Protein AF-A0A7D5Z6F5-F1 (afdb_monomer_lite)

Organism: NCBI:txid500148

pLDDT: mean 85.03, std 11.6, range [40.62, 96.88]

Radius of gyration: 28.28 Å; chains: 1; bounding box: 53×40×76 Å

Sequence (158 aa):
MSPSMEVISSLSTQKKFSSPSQSHVTYFPASDLRGIFDHLHRLKKTEHLHVKFDNMDTVQTNVHLFVRPTQILDSTGTFLIAGGFGGLGRAIARWMVSRGARSLILLSRSGPKNNPNAVVLLDELRARQIKFQNPRCDATNREKLLQKIARQQALAYE

InterPro domains:
  IPR013968 Polyketide synthase-like, ketoreductase domain [PF08659] (77-151)
  IPR036291 NAD(P)-binding domain superfamily [SSF51735] (76-150)
  IPR050091 Polyketide and Nonribosomal Peptide Biosynthesis Enzymes [PTHR43775] (21-150)

Structure (mmCIF, N/CA/C/O backbone):
data_AF-A0A7D5Z6F5-F1
#
_entry.id   AF-A0A7D5Z6F5-F1
#
loop_
_atom_site.group_PDB
_atom_site.id
_atom_site.type_symbol
_atom_site.label_atom_id
_atom_site.label_alt_id
_atom_site.label_comp_id
_atom_site.label_asym_id
_atom_site.label_entity_id
_atom_site.label_seq_id
_atom_site.pdbx_PDB_ins_code
_atom_site.Cartn_x
_atom_site.Cartn_y
_atom_site.Cartn_z
_atom_site.occupancy
_atom_site.B_iso_or_equiv
_atom_site.auth_seq_id
_atom_site.auth_comp_id
_atom_site.auth_asym_id
_atom_site.auth_atom_id
_atom_site.pdbx_PDB_model_num
ATOM 1 N N . MET A 1 1 ? -3.119 17.982 -32.555 1.00 57.28 1 MET A N 1
ATOM 2 C CA . MET A 1 1 ? -1.853 17.211 -32.542 1.00 57.28 1 MET A CA 1
ATOM 3 C C . MET A 1 1 ? -1.148 17.493 -31.225 1.00 57.28 1 MET A C 1
ATOM 5 O O . MET A 1 1 ? -1.422 18.529 -30.638 1.00 57.28 1 MET A O 1
ATOM 9 N N . SER A 1 2 ? -0.324 16.582 -30.699 1.00 77.00 2 SER A N 1
ATOM 10 C CA . SER A 1 2 ? 0.465 16.909 -29.503 1.00 77.00 2 SER A CA 1
ATOM 11 C C . SER A 1 2 ? 1.506 17.992 -29.840 1.00 77.00 2 SER A C 1
ATOM 13 O O . SER A 1 2 ? 1.966 18.029 -30.985 1.00 77.00 2 SER A O 1
ATOM 15 N N . PRO A 1 3 ? 1.930 18.831 -28.875 1.00 75.25 3 PRO A N 1
ATOM 16 C CA . PRO A 1 3 ? 2.928 19.884 -29.109 1.00 75.25 3 PRO A CA 1
ATOM 17 C C . PRO A 1 3 ? 4.227 19.361 -29.745 1.00 75.25 3 PRO A C 1
ATOM 19 O O . PRO A 1 3 ? 4.851 20.020 -30.570 1.00 75.25 3 PRO A O 1
ATOM 22 N N . SER A 1 4 ? 4.613 18.123 -29.423 1.00 73.69 4 SER A N 1
ATOM 23 C CA . SER A 1 4 ? 5.789 17.460 -29.995 1.00 73.69 4 SER A CA 1
ATOM 24 C C . SER A 1 4 ? 5.649 17.153 -31.493 1.00 73.69 4 SER A C 1
ATOM 26 O O . SER A 1 4 ? 6.638 17.200 -32.220 1.00 73.69 4 SER A O 1
ATOM 28 N N . MET A 1 5 ? 4.438 16.863 -31.980 1.00 78.62 5 MET A N 1
ATOM 29 C CA . MET A 1 5 ? 4.197 16.551 -33.396 1.00 78.62 5 MET A CA 1
ATOM 30 C C . MET A 1 5 ? 4.238 17.800 -34.288 1.00 78.62 5 MET A C 1
ATOM 32 O O . MET A 1 5 ? 4.644 17.710 -35.445 1.00 78.62 5 MET A O 1
ATOM 36 N N . GLU A 1 6 ? 3.879 18.972 -33.758 1.00 82.38 6 GLU A N 1
ATOM 37 C CA . GLU A 1 6 ? 3.984 20.250 -34.482 1.00 82.38 6 GLU A CA 1
ATOM 38 C C . GLU A 1 6 ? 5.445 20.650 -34.716 1.00 82.38 6 GLU A C 1
ATOM 40 O O . GLU A 1 6 ? 5.816 21.061 -35.819 1.00 82.38 6 GLU A O 1
ATOM 45 N N . VAL A 1 7 ? 6.306 20.428 -33.718 1.00 83.56 7 VAL A N 1
ATOM 46 C CA . VAL A 1 7 ? 7.752 20.656 -33.842 1.00 83.56 7 VAL A CA 1
ATOM 47 C C . VAL A 1 7 ? 8.342 19.770 -34.942 1.00 83.56 7 VAL A C 1
ATOM 49 O O . VAL A 1 7 ? 9.021 20.282 -35.831 1.00 83.56 7 VAL A O 1
ATOM 52 N N . ILE A 1 8 ? 8.028 18.471 -34.951 1.00 79.12 8 ILE A N 1
ATOM 53 C CA . ILE A 1 8 ? 8.531 17.531 -35.969 1.00 79.12 8 ILE A CA 1
ATOM 54 C C . ILE A 1 8 ? 8.073 17.941 -37.379 1.00 79.12 8 ILE A C 1
ATOM 56 O O . ILE A 1 8 ? 8.885 17.975 -38.307 1.00 79.12 8 ILE A O 1
ATOM 60 N N . SER A 1 9 ? 6.803 18.328 -37.541 1.00 77.50 9 SER A N 1
ATOM 61 C CA . SER A 1 9 ? 6.259 18.784 -38.828 1.00 77.50 9 SER A CA 1
ATOM 62 C C . SER A 1 9 ? 6.940 20.062 -39.336 1.00 77.50 9 SER A C 1
ATOM 64 O O . SER A 1 9 ? 7.265 20.177 -40.523 1.00 77.50 9 SER A O 1
ATOM 66 N N . SER A 1 10 ? 7.202 21.022 -38.444 1.00 81.75 10 SER A N 1
ATOM 67 C CA . SER A 1 10 ? 7.886 22.269 -38.806 1.00 81.75 10 SER A CA 1
ATOM 68 C C . SER A 1 10 ? 9.341 22.028 -39.235 1.00 81.75 10 SER A C 1
ATOM 70 O O . SER A 1 10 ? 9.794 22.591 -40.233 1.00 81.75 10 SER A O 1
ATOM 72 N N . LEU A 1 11 ? 10.057 21.125 -38.556 1.00 81.88 11 LEU A N 1
ATOM 73 C CA . LEU A 1 11 ? 11.441 20.761 -38.879 1.00 81.88 11 LEU A CA 1
ATOM 74 C C . LEU A 1 11 ? 11.562 19.970 -40.189 1.00 81.88 11 LEU A C 1
ATOM 76 O O . LEU A 1 11 ? 12.526 20.168 -40.933 1.00 81.88 11 LEU A O 1
ATOM 80 N N . SER A 1 12 ? 10.580 19.118 -40.500 1.00 79.12 12 SER A N 1
ATOM 81 C CA . SER A 1 12 ? 10.510 18.418 -41.788 1.00 79.12 12 SER A CA 1
ATOM 82 C C . SER A 1 12 ? 10.294 19.396 -42.949 1.00 79.12 12 SER A C 1
ATOM 84 O O . SER A 1 12 ? 11.009 19.332 -43.949 1.00 79.12 12 SER A O 1
ATOM 86 N N . THR A 1 13 ? 9.403 20.380 -42.7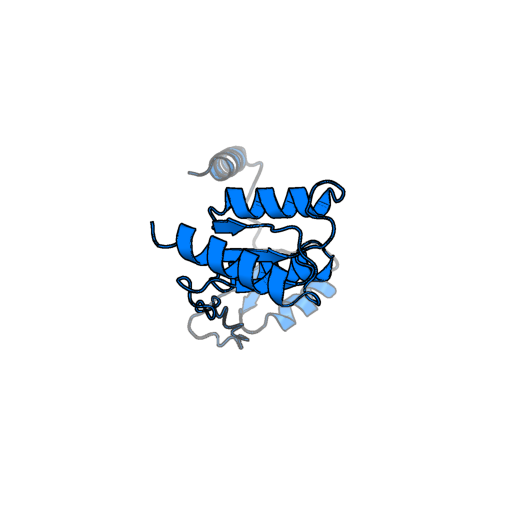78 1.00 82.50 13 THR A N 1
ATOM 87 C CA . THR A 1 13 ? 9.150 21.433 -43.784 1.00 82.50 13 THR A CA 1
ATOM 88 C C . THR A 1 13 ? 10.395 22.294 -44.034 1.00 82.50 13 THR A C 1
ATOM 90 O O . THR A 1 13 ? 10.679 22.679 -45.166 1.00 82.50 13 THR A O 1
ATOM 93 N N . GLN A 1 14 ? 11.198 22.534 -42.993 1.00 88.00 14 GLN A N 1
ATOM 94 C CA . GLN A 1 14 ? 12.483 23.242 -43.080 1.00 88.00 14 GLN A CA 1
ATOM 95 C C . GLN A 1 14 ? 13.628 22.395 -43.669 1.00 88.00 14 GLN A C 1
ATOM 97 O O . GLN A 1 14 ? 14.767 22.860 -43.683 1.00 88.00 14 GLN A O 1
ATOM 102 N N . LYS A 1 15 ? 13.371 21.152 -44.110 1.00 80.12 15 LYS A N 1
ATOM 103 C CA . LYS A 1 15 ? 14.385 20.178 -44.564 1.00 80.12 15 LYS A CA 1
ATOM 104 C C . LYS A 1 15 ? 15.497 19.891 -43.540 1.00 80.12 15 LYS A C 1
ATOM 106 O O . LYS A 1 15 ? 16.544 19.363 -43.900 1.00 80.12 15 LYS A O 1
ATOM 111 N N . LYS A 1 16 ? 15.276 20.204 -42.258 1.00 80.12 16 LYS A N 1
ATOM 112 C CA . LYS A 1 16 ? 16.200 19.868 -41.157 1.00 80.12 16 LYS A CA 1
ATOM 113 C C . LYS A 1 16 ? 16.037 18.428 -40.680 1.00 80.12 16 LYS A C 1
ATOM 115 O O . LYS A 1 16 ? 16.886 17.916 -39.959 1.00 80.12 16 LYS A O 1
ATOM 120 N N . PHE A 1 17 ? 14.943 17.790 -41.080 1.00 71.94 17 PHE A N 1
ATOM 121 C CA . PHE A 1 17 ? 14.668 16.382 -40.870 1.00 71.94 17 PHE A CA 1
ATOM 122 C C . PHE A 1 17 ? 14.220 15.775 -42.200 1.00 71.94 17 PHE A C 1
ATOM 124 O O . PHE A 1 17 ? 13.303 16.292 -42.840 1.00 71.94 17 PHE A O 1
ATOM 131 N N . SER A 1 18 ? 14.858 14.688 -42.615 1.00 70.50 18 SER A N 1
ATOM 132 C CA . SER A 1 18 ? 14.481 13.926 -43.803 1.00 70.50 18 SER A CA 1
ATOM 133 C C . SER A 1 18 ? 14.319 12.463 -43.435 1.00 70.50 18 SER A C 1
ATOM 135 O O . SER A 1 18 ? 14.975 11.968 -42.517 1.00 70.50 18 SER A O 1
ATOM 137 N N . SER A 1 19 ? 13.471 11.753 -44.175 1.00 67.62 19 SER A N 1
ATOM 138 C CA . SER A 1 19 ? 13.444 10.298 -44.085 1.00 67.62 19 SER A CA 1
ATOM 139 C C . SER A 1 19 ? 14.842 9.743 -44.396 1.00 67.62 19 SER A C 1
ATOM 141 O O . SER A 1 19 ? 15.520 10.284 -45.279 1.00 67.62 19 SER A O 1
ATOM 143 N N . PRO A 1 20 ? 15.296 8.704 -43.675 1.00 66.19 20 PRO A N 1
ATOM 144 C CA . PRO A 1 20 ? 16.586 8.093 -43.948 1.00 66.19 20 PRO A CA 1
ATOM 145 C C . PRO A 1 20 ? 16.645 7.613 -45.400 1.00 66.19 20 PRO A C 1
ATOM 147 O O . PRO A 1 20 ? 15.665 7.081 -45.929 1.00 66.19 20 PRO A O 1
ATOM 150 N N . SER A 1 21 ? 17.788 7.818 -46.059 1.00 65.38 21 SER A N 1
ATOM 151 C CA . SER A 1 21 ? 18.006 7.281 -47.399 1.00 65.38 21 SER A CA 1
ATOM 152 C C . SER A 1 21 ? 17.956 5.753 -47.340 1.00 65.38 21 SER A C 1
ATOM 154 O O . SER A 1 21 ? 18.541 5.139 -46.447 1.00 65.38 21 SER A O 1
ATOM 156 N N . GLN A 1 22 ? 17.281 5.125 -48.306 1.00 62.72 22 GLN A N 1
ATOM 157 C CA . GLN A 1 22 ? 17.082 3.666 -48.345 1.00 62.72 22 GLN A CA 1
ATOM 158 C C . GLN A 1 22 ? 18.394 2.856 -48.385 1.00 62.72 22 GLN A C 1
ATOM 160 O O . GLN A 1 22 ? 18.376 1.649 -48.185 1.00 62.72 22 GLN A O 1
ATOM 165 N N . SER A 1 23 ? 19.533 3.512 -48.618 1.00 62.16 23 SER A N 1
ATOM 166 C CA . SER A 1 23 ? 20.858 2.903 -48.716 1.00 62.16 23 SER A CA 1
ATOM 167 C C . SER A 1 23 ? 21.404 2.325 -47.403 1.00 62.16 23 SER A C 1
ATOM 169 O O . SER A 1 23 ? 22.301 1.494 -47.467 1.00 62.16 23 SER A O 1
ATOM 171 N N . HIS A 1 24 ? 20.909 2.749 -46.232 1.00 70.50 24 HIS A N 1
ATOM 172 C CA . HIS A 1 24 ? 21.388 2.286 -44.914 1.00 70.50 24 HIS A CA 1
ATOM 173 C C . HIS A 1 24 ? 20.231 1.835 -44.007 1.00 70.50 24 HIS A C 1
ATOM 175 O O . HIS A 1 24 ? 20.169 2.203 -42.829 1.00 70.50 24 HIS A O 1
ATOM 181 N N . VAL A 1 25 ? 19.278 1.098 -44.586 1.00 83.00 25 VAL A N 1
ATOM 182 C CA . VAL A 1 25 ? 18.150 0.514 -43.858 1.00 83.00 25 VAL A CA 1
ATOM 183 C C . VAL A 1 25 ? 18.183 -1.003 -44.004 1.00 83.00 25 VAL A C 1
ATOM 185 O O . VAL A 1 25 ? 17.983 -1.516 -45.104 1.00 83.00 25 VAL A O 1
ATOM 188 N N . THR A 1 26 ? 18.359 -1.717 -42.893 1.00 87.56 26 THR A N 1
ATOM 189 C CA . THR A 1 26 ? 18.201 -3.177 -42.853 1.00 87.56 26 THR A CA 1
ATOM 190 C C . THR A 1 26 ? 16.885 -3.538 -42.184 1.00 87.56 26 THR A C 1
ATOM 192 O O . THR A 1 26 ? 16.497 -2.969 -41.161 1.00 87.56 26 THR A O 1
ATOM 195 N N . TYR A 1 27 ? 16.179 -4.494 -42.782 1.00 89.81 27 TYR A N 1
ATOM 196 C CA . TYR A 1 27 ? 14.885 -4.961 -42.310 1.00 89.81 27 TYR A CA 1
ATOM 197 C C . TYR A 1 27 ? 15.007 -6.325 -41.650 1.00 89.81 27 TYR A C 1
ATOM 199 O O . TYR A 1 27 ? 15.654 -7.217 -42.191 1.00 89.81 27 TYR A O 1
ATOM 207 N N . PHE A 1 28 ? 14.300 -6.496 -40.540 1.00 92.31 28 PHE A N 1
ATOM 208 C CA . PHE A 1 28 ? 14.186 -7.767 -39.838 1.00 92.31 28 PHE A CA 1
ATOM 209 C C . PHE A 1 28 ? 12.713 -8.087 -39.572 1.00 92.31 28 PHE A C 1
ATOM 211 O O . PHE A 1 28 ? 11.939 -7.157 -39.311 1.00 92.31 28 PHE A O 1
ATOM 218 N N . PRO A 1 29 ? 12.300 -9.363 -39.636 1.00 92.00 29 PRO A N 1
ATOM 219 C CA . PRO A 1 29 ? 10.985 -9.766 -39.154 1.00 92.00 29 PRO A CA 1
ATOM 220 C C . PRO A 1 29 ? 10.908 -9.599 -37.630 1.00 92.00 29 PRO A C 1
ATOM 222 O O . PRO A 1 29 ? 11.921 -9.664 -36.928 1.00 92.00 29 PRO A O 1
ATOM 225 N N . ALA A 1 30 ? 9.706 -9.388 -37.105 1.00 89.69 30 ALA A N 1
ATOM 226 C CA . ALA A 1 30 ? 9.470 -9.275 -35.672 1.00 89.69 30 ALA A CA 1
ATOM 227 C C . ALA A 1 30 ? 9.749 -10.589 -34.921 1.00 89.69 30 ALA A C 1
ATOM 229 O O . ALA A 1 30 ? 10.042 -10.551 -33.728 1.00 89.69 30 ALA A O 1
ATOM 230 N N . SER A 1 31 ? 9.703 -11.745 -35.586 1.00 91.25 31 SER A N 1
ATOM 231 C CA . SER A 1 31 ? 10.101 -13.029 -34.990 1.00 91.25 31 SER A CA 1
ATOM 232 C C . SER A 1 31 ? 11.598 -13.139 -34.716 1.00 91.25 31 SER A C 1
ATOM 234 O O . SER A 1 31 ? 11.991 -13.839 -33.782 1.00 91.25 31 SER A O 1
ATOM 236 N N . ASP A 1 32 ? 12.436 -12.414 -35.460 1.00 91.31 32 ASP A N 1
ATOM 237 C CA . ASP A 1 32 ? 13.894 -12.476 -35.341 1.00 91.31 32 ASP A CA 1
ATOM 238 C C . ASP A 1 32 ? 14.475 -11.297 -34.545 1.00 91.31 32 ASP A C 1
ATOM 240 O O . ASP A 1 32 ? 15.498 -10.705 -34.890 1.00 91.31 32 ASP A O 1
ATOM 244 N N . LEU A 1 33 ? 13.841 -10.949 -33.421 1.00 87.38 33 LEU A N 1
ATOM 245 C CA . LEU A 1 33 ? 14.387 -9.933 -32.510 1.00 87.38 33 LEU A CA 1
ATOM 246 C C . LEU A 1 33 ? 15.816 -10.267 -32.063 1.00 87.38 33 LEU A C 1
ATOM 248 O O . LEU A 1 33 ? 16.623 -9.364 -31.848 1.00 87.38 33 LEU A O 1
ATOM 252 N N . ARG A 1 34 ? 16.146 -11.557 -31.926 1.00 89.06 34 ARG A N 1
ATOM 253 C CA . ARG A 1 34 ? 17.499 -11.990 -31.566 1.00 89.06 34 ARG A CA 1
ATOM 254 C C . ARG A 1 34 ? 18.508 -11.606 -32.645 1.00 89.06 34 ARG A C 1
ATOM 256 O O . ARG A 1 34 ? 19.512 -10.987 -32.300 1.00 89.06 34 ARG A O 1
ATOM 263 N N . GLY A 1 35 ? 18.220 -11.891 -33.916 1.00 89.38 35 GLY A N 1
ATOM 264 C CA . GLY A 1 35 ? 19.065 -11.492 -35.038 1.00 89.38 35 GLY A CA 1
ATOM 265 C C . GLY A 1 35 ? 19.262 -9.979 -35.123 1.00 89.38 35 GLY A C 1
ATOM 266 O O . GLY A 1 35 ? 20.369 -9.524 -35.405 1.00 89.38 35 GLY A O 1
ATOM 267 N N . ILE A 1 36 ? 18.243 -9.186 -34.768 1.00 91.50 36 ILE A N 1
ATOM 268 C CA . ILE A 1 36 ? 18.366 -7.720 -34.678 1.00 91.50 36 ILE A CA 1
ATOM 269 C C . ILE A 1 36 ? 19.396 -7.318 -33.629 1.00 91.50 36 ILE A C 1
ATOM 271 O O . ILE A 1 36 ? 20.274 -6.505 -33.913 1.00 91.50 36 ILE A O 1
ATOM 275 N N . PHE A 1 37 ? 19.296 -7.861 -32.413 1.00 92.50 37 PHE A N 1
ATOM 276 C CA . PHE A 1 37 ? 20.251 -7.537 -31.357 1.00 92.50 37 PHE A CA 1
ATOM 277 C C . PHE A 1 37 ? 21.655 -8.015 -31.720 1.00 92.50 37 PHE A C 1
ATOM 279 O O . PHE A 1 37 ? 22.607 -7.258 -31.544 1.00 92.50 37 PHE A O 1
ATOM 286 N N . ASP A 1 38 ? 21.808 -9.214 -32.273 1.00 92.69 38 ASP A N 1
ATOM 287 C CA . ASP A 1 38 ? 23.112 -9.721 -32.704 1.00 92.69 38 ASP A CA 1
ATOM 288 C C . ASP A 1 38 ? 23.732 -8.839 -33.802 1.00 92.69 38 ASP A C 1
ATOM 290 O O . ASP A 1 38 ? 24.938 -8.573 -33.781 1.00 92.69 38 ASP A O 1
ATOM 294 N N . HIS A 1 39 ? 22.911 -8.324 -34.72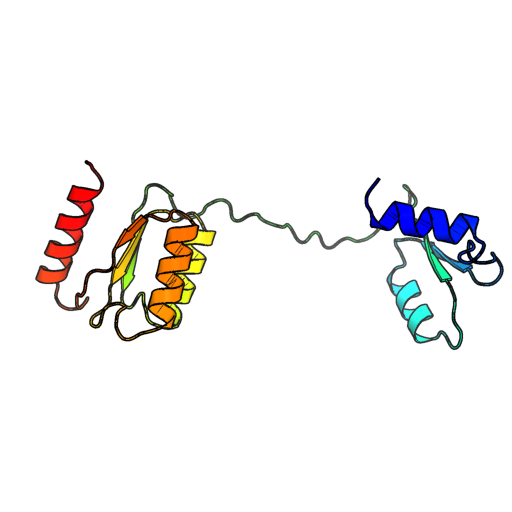3 1.00 90.62 39 HIS A N 1
ATOM 295 C CA . HIS A 1 39 ? 23.331 -7.364 -35.745 1.00 90.62 39 HIS A CA 1
ATOM 296 C C . HIS A 1 39 ? 23.725 -6.019 -35.132 1.00 90.62 39 HIS A C 1
ATOM 298 O O . HIS A 1 39 ? 24.825 -5.538 -35.401 1.00 90.62 39 HIS A O 1
ATOM 304 N N . LEU A 1 40 ? 22.898 -5.458 -34.238 1.00 90.31 40 LEU A N 1
ATOM 305 C CA . LEU A 1 40 ? 23.186 -4.215 -33.506 1.00 90.31 40 LEU A CA 1
ATOM 306 C C . LEU A 1 40 ? 24.547 -4.264 -32.809 1.00 90.31 40 LEU A C 1
ATOM 308 O O . LEU A 1 40 ? 25.324 -3.318 -32.919 1.00 90.31 40 LEU A O 1
ATOM 312 N N . HIS A 1 41 ? 24.865 -5.371 -32.133 1.00 89.88 41 HIS A N 1
ATOM 313 C CA . HIS A 1 41 ? 26.142 -5.531 -31.430 1.00 89.88 41 HIS A CA 1
ATOM 314 C C . HIS A 1 41 ? 27.357 -5.555 -32.371 1.00 89.88 41 HIS A C 1
ATOM 316 O O . HIS A 1 41 ? 28.480 -5.314 -31.931 1.00 89.88 41 HIS A O 1
ATOM 322 N N . ARG A 1 42 ? 27.157 -5.851 -33.660 1.00 89.12 42 ARG A N 1
ATOM 323 C CA . ARG A 1 42 ? 28.219 -5.923 -34.675 1.00 89.12 42 ARG A CA 1
ATOM 324 C C . ARG A 1 42 ? 28.331 -4.659 -35.525 1.00 89.12 42 ARG A C 1
ATOM 326 O O . ARG A 1 42 ? 29.274 -4.551 -36.315 1.00 89.12 42 ARG A O 1
ATOM 333 N N . LEU A 1 43 ? 27.408 -3.707 -35.382 1.00 86.44 43 LEU A N 1
ATOM 334 C CA . LEU A 1 43 ? 27.416 -2.481 -36.171 1.00 86.44 43 LEU A CA 1
ATOM 335 C C . LEU A 1 43 ? 28.650 -1.629 -35.870 1.00 86.44 43 LEU A C 1
ATOM 337 O O . LEU A 1 43 ? 28.914 -1.237 -34.738 1.00 86.44 43 LEU A O 1
ATOM 341 N N . LYS A 1 44 ? 29.392 -1.297 -36.931 1.00 81.62 44 LYS A N 1
ATOM 342 C CA . LYS A 1 44 ? 30.547 -0.381 -36.884 1.00 81.62 44 LYS A CA 1
ATOM 343 C C . LYS A 1 44 ? 30.210 1.036 -37.351 1.00 81.62 44 LYS A C 1
ATOM 345 O O . LYS A 1 44 ? 31.051 1.926 -37.273 1.00 81.62 44 LYS A O 1
ATOM 350 N N . LYS A 1 45 ? 29.012 1.230 -37.903 1.00 82.06 45 LYS A N 1
ATOM 351 C CA . LYS A 1 45 ? 28.509 2.492 -38.453 1.00 82.06 45 LYS A CA 1
ATOM 352 C C . LYS A 1 45 ? 27.029 2.631 -38.119 1.00 82.06 45 LYS A C 1
ATOM 354 O O . LYS A 1 45 ? 26.360 1.635 -37.859 1.00 82.06 45 LYS A O 1
ATOM 359 N N . THR A 1 46 ? 26.539 3.865 -38.154 1.00 79.69 46 THR A N 1
ATOM 360 C CA . THR A 1 46 ? 25.124 4.173 -37.947 1.00 79.69 46 THR A CA 1
ATOM 361 C C . THR A 1 46 ? 24.285 3.592 -39.081 1.00 79.69 46 THR A C 1
ATOM 363 O O . THR A 1 46 ? 24.474 3.953 -40.242 1.00 79.69 46 THR A O 1
ATOM 366 N N . GLU A 1 47 ? 23.353 2.715 -38.727 1.00 84.44 47 GLU A N 1
ATOM 367 C CA . GLU A 1 47 ? 22.396 2.083 -39.630 1.00 84.44 47 GLU A CA 1
ATOM 368 C C . GLU A 1 47 ? 20.996 2.152 -39.009 1.00 84.44 47 GLU A C 1
ATOM 370 O O . GLU A 1 47 ? 20.844 2.047 -37.790 1.00 84.44 47 GLU A O 1
ATOM 375 N N . HIS A 1 48 ? 19.968 2.326 -39.838 1.00 86.38 48 HIS A N 1
ATOM 376 C CA . HIS A 1 48 ? 18.584 2.245 -39.391 1.00 86.38 48 HIS A CA 1
ATOM 377 C C . HIS A 1 48 ? 18.104 0.797 -39.477 1.00 86.38 48 HIS A C 1
ATOM 379 O O . HIS A 1 48 ? 18.028 0.224 -40.561 1.00 86.38 48 HIS A O 1
ATOM 385 N N . LEU A 1 49 ? 17.741 0.206 -38.340 1.00 89.50 49 LEU A N 1
ATOM 386 C CA . LEU A 1 49 ? 17.157 -1.133 -38.313 1.00 89.50 49 LEU A CA 1
ATOM 387 C C . LEU A 1 49 ? 15.642 -1.032 -38.198 1.00 89.50 49 LEU A C 1
ATOM 389 O O . LEU A 1 49 ? 15.117 -0.403 -37.281 1.00 89.50 49 LEU A O 1
ATOM 393 N N . HIS A 1 50 ? 14.939 -1.631 -39.149 1.00 90.06 50 HIS A N 1
ATOM 394 C CA . HIS A 1 50 ? 13.486 -1.594 -39.227 1.00 90.06 50 HIS A CA 1
ATOM 395 C C . HIS A 1 50 ? 12.917 -2.971 -38.891 1.00 90.06 50 HIS A C 1
ATOM 397 O O . HIS A 1 50 ? 13.191 -3.950 -39.585 1.00 90.06 50 HIS A O 1
ATOM 403 N N . VAL A 1 51 ? 12.075 -3.032 -37.861 1.00 92.25 51 VAL A N 1
ATOM 404 C CA . VAL A 1 51 ? 11.326 -4.246 -37.519 1.00 92.25 51 VAL A CA 1
ATOM 405 C C . VAL A 1 51 ? 10.028 -4.256 -38.315 1.00 92.25 51 VAL A C 1
ATOM 407 O O . VAL A 1 51 ? 9.213 -3.340 -38.190 1.00 92.25 51 VAL A O 1
ATOM 410 N N . LYS A 1 52 ? 9.845 -5.267 -39.162 1.00 90.19 52 LYS A N 1
ATOM 411 C CA . LYS A 1 52 ? 8.613 -5.477 -39.922 1.00 90.19 52 LYS A CA 1
ATOM 412 C C . LYS A 1 52 ? 7.694 -6.411 -39.150 1.00 90.19 52 LYS A C 1
ATOM 414 O O . LYS A 1 52 ? 8.088 -7.513 -38.791 1.00 90.19 52 LYS A O 1
ATOM 419 N N . PHE A 1 53 ? 6.462 -5.964 -38.949 1.00 88.62 53 PHE A N 1
ATOM 420 C CA . PHE A 1 53 ? 5.389 -6.779 -38.400 1.00 88.62 53 PHE A CA 1
ATOM 421 C C . PHE A 1 53 ? 4.539 -7.279 -39.567 1.00 88.62 53 PHE A C 1
ATOM 423 O O . PHE A 1 53 ? 3.896 -6.477 -40.244 1.00 88.62 53 PHE A O 1
ATOM 430 N N . ASP A 1 54 ? 4.585 -8.584 -39.821 1.00 86.69 54 ASP A N 1
ATOM 431 C CA . ASP A 1 54 ? 3.743 -9.271 -40.802 1.00 86.69 54 ASP A CA 1
ATOM 432 C C . ASP A 1 54 ? 2.729 -10.150 -40.054 1.00 86.69 54 ASP A C 1
ATOM 434 O O . ASP A 1 54 ? 3.039 -10.709 -39.004 1.00 86.69 54 ASP A O 1
ATOM 438 N N . ASN A 1 55 ? 1.513 -10.275 -40.582 1.00 83.44 55 ASN A N 1
ATOM 439 C CA . ASN A 1 55 ? 0.452 -11.079 -39.973 1.00 83.44 55 ASN A CA 1
ATOM 440 C C . ASN A 1 55 ? 0.768 -12.583 -39.970 1.00 83.44 55 ASN A C 1
ATOM 442 O O . ASN A 1 55 ? 0.198 -13.319 -39.167 1.00 83.44 55 ASN A O 1
ATOM 446 N N . MET A 1 56 ? 1.652 -13.038 -40.860 1.00 86.19 56 MET A N 1
ATOM 447 C CA . MET A 1 56 ? 2.124 -14.424 -40.906 1.00 86.19 56 MET A CA 1
ATOM 448 C C . MET A 1 56 ? 3.359 -14.658 -40.024 1.00 86.19 56 MET A C 1
ATOM 450 O O . MET A 1 56 ? 3.813 -15.796 -39.891 1.00 86.19 56 MET A O 1
ATOM 454 N N . ASP A 1 57 ? 3.908 -13.603 -39.416 1.00 87.25 57 ASP A N 1
ATOM 455 C CA . ASP A 1 57 ? 5.102 -13.685 -38.587 1.00 87.25 57 ASP A CA 1
ATOM 456 C C . ASP A 1 57 ? 4.753 -14.144 -37.165 1.00 87.25 57 ASP A C 1
ATOM 458 O O . ASP A 1 57 ? 4.078 -13.453 -36.400 1.00 87.25 57 ASP A O 1
ATOM 462 N N . THR A 1 58 ? 5.199 -15.345 -36.798 1.00 85.56 58 THR A N 1
ATOM 463 C CA . THR A 1 58 ? 4.901 -15.929 -35.484 1.00 85.56 58 THR A CA 1
ATOM 464 C C . THR A 1 58 ? 5.981 -15.544 -34.481 1.00 85.56 58 THR A C 1
ATOM 466 O O . THR A 1 58 ? 7.092 -16.069 -34.509 1.00 85.56 58 THR A O 1
ATOM 469 N N . VAL A 1 59 ? 5.641 -14.655 -33.548 1.00 84.50 59 VAL A N 1
ATOM 470 C CA . VAL A 1 59 ? 6.547 -14.208 -32.482 1.00 84.50 59 VAL A CA 1
ATOM 471 C C . VAL A 1 59 ? 6.245 -14.969 -31.194 1.00 84.50 59 VAL A C 1
ATOM 473 O O . VAL A 1 59 ? 5.130 -14.906 -30.673 1.00 84.50 59 VAL A O 1
ATOM 476 N N . GLN A 1 60 ? 7.238 -15.668 -30.635 1.00 77.44 60 GLN A N 1
ATOM 477 C CA . GLN A 1 60 ? 7.102 -16.217 -29.286 1.00 77.44 60 GLN A CA 1
ATOM 478 C C . GLN A 1 60 ? 7.048 -15.068 -28.280 1.00 77.44 60 GLN A C 1
ATOM 480 O O . GLN A 1 60 ? 8.034 -14.363 -28.067 1.00 77.44 60 GLN A O 1
ATOM 485 N N . THR A 1 61 ? 5.889 -14.881 -27.652 1.00 74.25 61 THR A N 1
ATOM 486 C CA . THR A 1 61 ? 5.721 -13.889 -26.594 1.00 74.25 61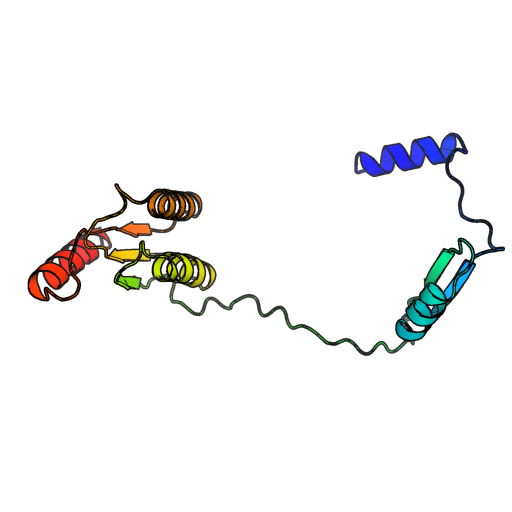 THR A CA 1
ATOM 487 C C . THR A 1 61 ? 5.617 -14.590 -25.251 1.00 74.25 61 THR A C 1
ATOM 489 O O . THR A 1 61 ? 4.788 -15.476 -25.042 1.00 74.25 61 THR A O 1
ATOM 492 N N . ASN A 1 62 ? 6.446 -14.163 -24.304 1.00 74.06 62 ASN A N 1
ATOM 493 C CA . ASN A 1 62 ? 6.176 -14.442 -22.907 1.00 74.06 62 ASN A CA 1
ATOM 494 C C . ASN A 1 62 ? 5.096 -13.461 -22.479 1.00 74.06 62 ASN A C 1
ATOM 496 O O . ASN A 1 62 ? 5.383 -12.298 -22.189 1.00 74.06 62 ASN A O 1
ATOM 500 N N . VAL A 1 63 ? 3.845 -13.920 -22.475 1.00 68.62 63 VAL A N 1
ATOM 501 C CA . VAL A 1 63 ? 2.747 -13.147 -21.903 1.00 68.62 63 VAL A CA 1
ATOM 502 C C . VAL A 1 63 ? 3.027 -13.027 -20.411 1.00 68.62 63 VAL A C 1
ATOM 504 O O . VAL A 1 63 ? 2.709 -13.909 -19.615 1.00 68.62 63 VAL A O 1
ATOM 507 N N . HIS A 1 64 ? 3.653 -11.922 -20.016 1.00 64.06 64 HIS A N 1
ATOM 508 C CA . HIS A 1 64 ? 3.608 -11.486 -18.637 1.00 64.06 64 HIS A CA 1
ATOM 509 C C . HIS A 1 64 ? 2.170 -11.051 -18.407 1.00 64.06 64 HIS A C 1
ATOM 511 O O . HIS A 1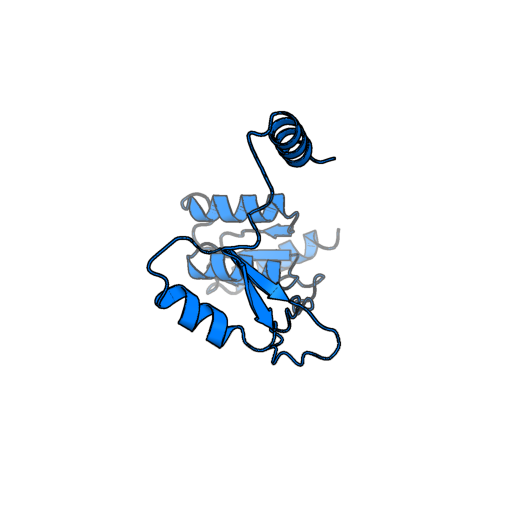 64 ? 1.783 -9.924 -18.718 1.00 64.06 64 HIS A O 1
ATOM 517 N N . LEU A 1 65 ? 1.346 -12.002 -17.963 1.00 61.28 65 LEU A N 1
ATOM 518 C CA . LEU A 1 65 ? -0.002 -11.720 -17.514 1.00 61.28 65 LEU A CA 1
ATOM 519 C C . LEU A 1 65 ? 0.144 -10.646 -16.439 1.00 61.28 65 LEU A C 1
ATOM 521 O O . LEU A 1 65 ? 0.544 -10.929 -15.310 1.00 61.28 65 LEU A O 1
ATOM 525 N N . PHE A 1 66 ? -0.149 -9.397 -16.796 1.00 57.19 66 PHE A N 1
ATOM 526 C CA . PHE A 1 66 ? -0.417 -8.354 -15.826 1.00 57.19 66 PHE A CA 1
ATOM 527 C C . PHE A 1 66 ? -1.727 -8.746 -15.164 1.00 57.19 66 PHE A C 1
ATOM 529 O O . PHE A 1 66 ? -2.801 -8.254 -15.509 1.00 57.19 66 PHE A O 1
ATOM 536 N N . VAL A 1 67 ? -1.639 -9.679 -14.218 1.00 58.53 67 VAL A N 1
ATOM 537 C CA . VAL A 1 67 ? -2.694 -9.905 -13.253 1.00 58.53 67 VAL A CA 1
ATOM 538 C C . VAL A 1 67 ? -2.772 -8.581 -12.506 1.00 58.53 67 VAL A C 1
ATOM 540 O O . VAL A 1 67 ? -1.989 -8.321 -11.590 1.00 58.53 67 VAL A O 1
ATOM 543 N N . ARG A 1 68 ? -3.678 -7.686 -12.935 1.00 58.84 68 ARG A N 1
ATOM 544 C CA . ARG A 1 68 ? -4.186 -6.642 -12.042 1.00 58.84 68 ARG A CA 1
ATOM 545 C C . ARG A 1 68 ? -4.461 -7.381 -10.744 1.00 58.84 68 ARG A C 1
ATOM 547 O O . ARG A 1 68 ? -5.124 -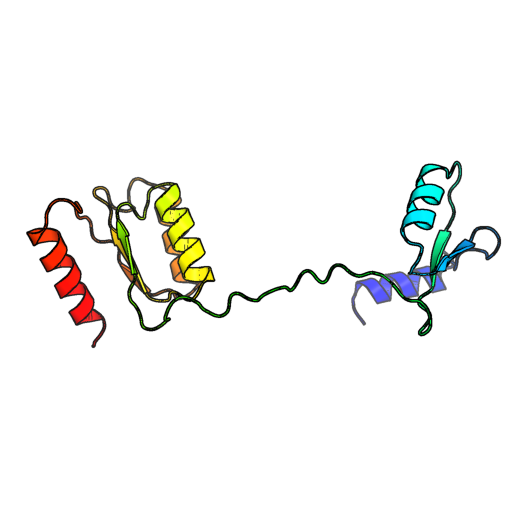8.412 -10.838 1.00 58.84 68 ARG A O 1
ATOM 554 N N . PRO A 1 69 ? -3.940 -6.951 -9.584 1.00 56.72 69 PRO A N 1
ATOM 555 C CA . PRO A 1 69 ? -4.373 -7.521 -8.327 1.00 56.72 69 PRO A CA 1
ATOM 556 C C . PRO A 1 69 ? -5.900 -7.486 -8.331 1.00 56.72 69 PRO A C 1
ATOM 558 O O . PRO A 1 69 ? -6.490 -6.425 -8.141 1.00 56.72 69 PRO A O 1
ATOM 561 N N . THR A 1 70 ? -6.545 -8.614 -8.628 1.00 62.00 70 THR A N 1
ATOM 562 C CA . THR A 1 70 ? -7.935 -8.842 -8.276 1.00 62.00 70 THR A CA 1
ATOM 563 C C . THR A 1 70 ? -7.941 -8.526 -6.799 1.00 62.00 70 THR A C 1
ATOM 565 O O . THR A 1 70 ? -7.099 -9.065 -6.087 1.00 62.00 70 THR A O 1
ATOM 568 N N . GLN A 1 71 ? -8.704 -7.520 -6.370 1.00 65.44 71 GLN A N 1
ATOM 569 C CA . GLN A 1 71 ? -8.708 -7.078 -4.976 1.00 65.44 71 GLN A CA 1
ATOM 570 C C . GLN A 1 71 ? -8.863 -8.316 -4.086 1.00 65.44 71 GLN A C 1
ATOM 572 O O . GLN A 1 71 ? -9.927 -8.921 -4.050 1.00 65.44 71 GLN A O 1
ATOM 577 N N . ILE A 1 72 ? -7.760 -8.751 -3.469 1.00 81.44 72 ILE A N 1
ATOM 578 C CA . ILE A 1 72 ? -7.706 -9.999 -2.694 1.00 81.44 72 ILE A CA 1
ATOM 579 C C . ILE A 1 72 ? -8.261 -9.714 -1.300 1.00 81.44 72 ILE A C 1
ATOM 581 O O . ILE A 1 72 ? -8.824 -10.587 -0.649 1.00 81.44 72 ILE A O 1
ATOM 585 N N . LEU A 1 73 ? -8.085 -8.473 -0.841 1.00 89.94 73 LEU A N 1
ATOM 586 C CA . LEU A 1 73 ? -8.567 -8.021 0.447 1.00 89.94 73 LEU A CA 1
ATOM 587 C C . LEU A 1 73 ? -9.943 -7.390 0.286 1.00 89.94 73 LEU A C 1
ATOM 589 O O . LEU A 1 73 ? -10.119 -6.454 -0.498 1.00 89.94 73 LEU A O 1
ATOM 593 N N . ASP A 1 74 ? -10.885 -7.894 1.078 1.00 89.12 74 ASP A N 1
ATOM 594 C CA . ASP A 1 74 ? -12.218 -7.330 1.223 1.00 89.12 74 ASP A CA 1
ATOM 595 C C . ASP A 1 74 ? -12.123 -5.846 1.607 1.00 89.12 74 ASP A C 1
ATOM 597 O O . ASP A 1 74 ? -11.565 -5.480 2.646 1.00 89.12 74 ASP A O 1
ATOM 601 N N . SER A 1 75 ? -12.665 -4.980 0.752 1.00 89.88 75 SER A N 1
ATOM 602 C CA . SER A 1 75 ? -12.660 -3.535 0.965 1.00 89.88 75 SER A CA 1
ATOM 603 C C . SER A 1 75 ? -13.550 -3.088 2.123 1.00 89.88 75 SER A C 1
ATOM 605 O O . SER A 1 75 ? -13.379 -1.969 2.605 1.00 89.88 75 SER A O 1
ATOM 607 N N . THR A 1 76 ? -14.492 -3.929 2.554 1.00 89.69 76 THR A N 1
ATOM 608 C CA . THR A 1 76 ? -15.343 -3.687 3.728 1.00 89.69 76 THR A CA 1
ATOM 609 C C . THR A 1 76 ? -14.656 -4.107 5.031 1.00 89.69 76 THR A C 1
ATOM 611 O O . THR A 1 76 ? -14.989 -3.605 6.106 1.00 89.69 76 THR A O 1
ATOM 614 N N . GLY A 1 77 ? -13.627 -4.955 4.936 1.00 90.62 77 GLY A N 1
ATOM 615 C CA . GLY A 1 77 ? -12.814 -5.393 6.062 1.00 90.62 77 GLY A CA 1
ATOM 616 C C . GLY A 1 77 ? -11.979 -4.271 6.689 1.00 90.62 77 GLY A C 1
ATOM 617 O O . GLY A 1 77 ? -11.485 -3.362 6.015 1.00 90.62 77 GLY A O 1
ATOM 618 N N . THR A 1 78 ? -11.770 -4.367 8.006 1.00 92.50 78 THR A N 1
ATOM 619 C CA . THR A 1 78 ? -10.824 -3.523 8.751 1.00 92.50 78 THR A CA 1
ATOM 620 C C . THR A 1 78 ? -9.610 -4.342 9.161 1.00 92.50 78 THR A C 1
ATOM 622 O O . THR A 1 78 ? -9.734 -5.360 9.838 1.00 92.50 78 THR A O 1
ATOM 625 N N . PHE A 1 79 ? -8.424 -3.878 8.771 1.00 94.38 79 PHE A N 1
ATOM 626 C CA . PHE A 1 79 ? -7.180 -4.617 8.957 1.00 94.38 79 PHE A CA 1
ATOM 627 C C . PHE A 1 79 ? -6.298 -3.968 10.016 1.00 94.38 79 PHE A C 1
ATOM 629 O O . PHE A 1 79 ? -5.996 -2.778 9.950 1.00 94.38 79 PHE A O 1
ATOM 636 N N . LEU A 1 80 ? -5.841 -4.760 10.979 1.00 94.62 80 LEU A N 1
ATOM 637 C CA . LEU A 1 80 ? -5.000 -4.304 12.078 1.00 94.62 80 LEU A CA 1
ATOM 638 C C . LEU A 1 80 ? -3.544 -4.709 11.847 1.00 94.62 80 LEU A C 1
ATOM 640 O O . LEU A 1 80 ? -3.243 -5.877 11.620 1.00 94.62 80 LEU A O 1
ATOM 644 N N . ILE A 1 81 ? -2.635 -3.739 11.945 1.00 95.44 81 ILE A N 1
ATOM 645 C CA . ILE A 1 81 ? -1.193 -3.939 11.780 1.00 95.44 81 ILE A CA 1
ATOM 646 C C . ILE A 1 81 ? -0.496 -3.570 13.091 1.00 95.44 81 ILE A C 1
ATOM 648 O O . ILE A 1 81 ? -0.361 -2.390 13.431 1.00 95.44 81 ILE A O 1
ATOM 652 N N . ALA A 1 82 ? -0.032 -4.580 13.829 1.00 93.25 82 ALA A N 1
ATOM 653 C CA . ALA A 1 82 ? 0.811 -4.387 15.005 1.00 93.25 82 ALA A CA 1
ATOM 654 C C . ALA A 1 82 ? 2.197 -3.873 14.587 1.00 93.25 82 ALA A C 1
ATOM 656 O O . ALA A 1 82 ? 2.839 -4.427 13.698 1.00 93.25 82 ALA A O 1
ATOM 657 N N . GLY A 1 83 ? 2.658 -2.783 15.204 1.00 92.62 83 GLY A N 1
ATOM 658 C CA . GLY A 1 83 ? 3.895 -2.123 14.785 1.00 92.62 83 GLY A CA 1
ATOM 659 C C . GLY A 1 83 ? 3.772 -1.416 13.430 1.00 92.62 83 GLY A C 1
ATOM 660 O O . GLY A 1 83 ? 4.763 -1.308 12.709 1.00 92.62 83 GLY A O 1
ATOM 661 N N . GLY A 1 84 ? 2.584 -0.906 13.081 1.00 93.94 84 GLY A N 1
ATOM 662 C CA . GLY A 1 84 ? 2.265 -0.354 11.755 1.00 93.94 84 GLY A CA 1
ATOM 663 C C . GLY A 1 84 ? 3.167 0.791 11.274 1.00 93.94 84 GLY A C 1
ATOM 664 O O . GLY A 1 84 ? 3.268 1.033 10.076 1.00 93.94 84 GLY A O 1
ATOM 665 N N . PHE A 1 85 ? 3.882 1.462 12.182 1.00 94.88 85 PHE A N 1
ATOM 666 C CA . PHE A 1 85 ? 4.836 2.524 11.841 1.00 94.88 85 PHE A CA 1
ATOM 667 C C . PHE A 1 85 ? 6.297 2.067 11.731 1.00 94.88 85 PHE A C 1
ATOM 669 O O . PHE A 1 85 ? 7.150 2.877 11.366 1.00 94.88 85 PHE A O 1
ATOM 676 N N . GLY A 1 86 ? 6.612 0.799 12.011 1.00 92.06 86 GLY A N 1
ATOM 677 C CA . GLY A 1 86 ? 7.935 0.214 11.757 1.00 92.06 86 GLY A CA 1
ATOM 678 C C . GLY A 1 86 ? 8.218 0.052 10.259 1.00 92.06 86 GLY A C 1
ATOM 679 O O . GLY A 1 86 ? 7.305 0.157 9.446 1.00 92.06 86 GLY A O 1
ATOM 680 N N . GLY A 1 87 ? 9.474 -0.201 9.868 1.00 92.31 87 GLY A N 1
ATOM 681 C CA . GLY A 1 87 ? 9.855 -0.323 8.448 1.00 92.31 87 GLY A CA 1
ATOM 682 C C . GLY A 1 87 ? 8.978 -1.315 7.673 1.00 92.31 87 GLY A C 1
ATOM 683 O O . GLY A 1 87 ? 8.378 -0.953 6.662 1.00 92.31 87 GLY A O 1
ATOM 684 N N . LEU A 1 88 ? 8.814 -2.521 8.223 1.00 94.75 88 LEU A N 1
ATOM 685 C CA . LEU A 1 88 ? 7.970 -3.559 7.636 1.00 94.75 88 LEU A CA 1
ATOM 686 C C . LEU A 1 88 ? 6.474 -3.221 7.716 1.00 94.75 88 LEU A C 1
ATOM 688 O O . LEU A 1 88 ? 5.767 -3.359 6.724 1.00 94.75 88 LEU A O 1
ATOM 692 N N . GLY A 1 89 ? 5.994 -2.714 8.857 1.00 95.12 89 GLY A N 1
ATOM 693 C CA . GLY A 1 89 ? 4.584 -2.346 9.035 1.00 95.12 89 GLY A CA 1
ATOM 694 C C . GLY A 1 89 ? 4.106 -1.323 8.000 1.00 95.12 89 GLY A C 1
ATOM 695 O O . GLY A 1 89 ? 3.026 -1.476 7.432 1.00 95.12 89 GLY A O 1
ATOM 696 N N . ARG A 1 90 ? 4.952 -0.339 7.665 1.00 96.56 90 ARG A N 1
ATOM 697 C CA . ARG A 1 90 ? 4.638 0.644 6.621 1.00 96.56 90 ARG A CA 1
ATOM 698 C C . ARG A 1 90 ? 4.628 0.035 5.217 1.00 96.56 90 ARG A C 1
ATOM 700 O O . ARG A 1 90 ? 3.830 0.455 4.382 1.00 96.56 90 ARG A O 1
ATOM 707 N N . ALA A 1 91 ? 5.517 -0.915 4.931 1.00 96.62 91 ALA A N 1
ATOM 708 C CA . ALA A 1 91 ? 5.529 -1.622 3.650 1.00 96.62 91 ALA A CA 1
ATOM 709 C C . ALA A 1 91 ? 4.277 -2.501 3.494 1.00 96.62 91 ALA A C 1
ATOM 711 O O . ALA A 1 91 ? 3.605 -2.437 2.465 1.00 96.62 91 ALA A O 1
ATOM 712 N N . ILE A 1 92 ? 3.909 -3.232 4.551 1.00 96.81 92 ILE A N 1
ATOM 713 C CA . ILE A 1 92 ? 2.687 -4.041 4.604 1.00 96.81 92 ILE A CA 1
ATOM 714 C C . ILE A 1 92 ? 1.455 -3.156 4.422 1.00 96.81 92 ILE A C 1
ATOM 716 O O . ILE A 1 92 ? 0.619 -3.477 3.590 1.00 96.81 92 ILE A O 1
ATOM 720 N N . ALA A 1 93 ? 1.358 -2.014 5.111 1.00 96.88 93 ALA A N 1
ATOM 721 C CA . ALA A 1 93 ? 0.227 -1.099 4.952 1.00 96.88 93 ALA A CA 1
ATOM 722 C C . ALA A 1 93 ? 0.032 -0.678 3.485 1.00 96.88 93 ALA A C 1
ATOM 724 O O . ALA A 1 93 ? -1.068 -0.788 2.947 1.00 96.88 93 ALA A O 1
ATOM 725 N N . ARG A 1 94 ? 1.109 -0.272 2.797 1.00 96.00 94 ARG A N 1
ATOM 726 C CA . ARG A 1 94 ? 1.051 0.092 1.370 1.00 96.00 94 ARG A CA 1
ATOM 727 C C . ARG A 1 94 ? 0.609 -1.070 0.494 1.00 96.00 94 ARG A C 1
ATOM 729 O O . ARG A 1 94 ? -0.231 -0.879 -0.386 1.00 96.00 94 ARG A O 1
ATOM 736 N N . TRP A 1 95 ? 1.162 -2.251 0.753 1.00 94.25 95 TRP A N 1
ATOM 737 C CA . TRP A 1 95 ? 0.813 -3.470 0.036 1.00 94.25 95 TRP A CA 1
ATOM 738 C C . TRP A 1 95 ? -0.655 -3.854 0.252 1.00 94.25 95 TRP A C 1
ATOM 740 O O . TRP A 1 95 ? -1.366 -4.117 -0.706 1.00 94.25 95 TRP A O 1
ATOM 750 N N . MET A 1 96 ? -1.171 -3.801 1.479 1.00 95.00 96 MET A N 1
ATOM 751 C CA . MET A 1 96 ? -2.577 -4.111 1.751 1.00 95.00 96 MET A CA 1
ATOM 752 C C . MET A 1 96 ? -3.514 -3.147 1.022 1.00 95.00 96 MET A C 1
ATOM 754 O O . MET A 1 96 ? -4.487 -3.576 0.403 1.00 95.00 96 MET A O 1
ATOM 758 N N . VAL A 1 97 ? -3.196 -1.850 1.011 1.00 94.69 97 VAL A N 1
ATOM 759 C CA . VAL A 1 97 ? -3.998 -0.875 0.260 1.00 94.69 97 VAL A CA 1
ATOM 760 C C . VAL A 1 97 ? -3.907 -1.122 -1.249 1.00 94.69 97 VAL A C 1
ATOM 762 O O . VAL A 1 97 ? -4.904 -0.971 -1.951 1.00 94.69 97 VAL A O 1
ATOM 765 N N . SER A 1 98 ? -2.749 -1.530 -1.784 1.00 92.69 98 SER A N 1
ATOM 766 C CA . SER A 1 98 ? -2.658 -1.927 -3.199 1.00 92.69 98 SER A CA 1
ATOM 767 C C . SER A 1 98 ? -3.413 -3.227 -3.513 1.00 92.69 98 SER A C 1
ATOM 769 O O . SER A 1 98 ? -3.781 -3.444 -4.664 1.00 92.69 98 SER A O 1
ATOM 771 N N . ARG A 1 99 ? -3.707 -4.055 -2.501 1.00 92.56 99 ARG A N 1
ATOM 772 C CA . ARG A 1 99 ? -4.514 -5.284 -2.604 1.00 92.56 99 ARG A CA 1
ATOM 773 C C . ARG A 1 99 ? -6.006 -5.105 -2.304 1.00 92.56 99 ARG A C 1
ATOM 775 O O . ARG A 1 99 ? -6.734 -6.091 -2.380 1.00 92.56 99 ARG A O 1
ATOM 782 N N . GLY A 1 100 ? -6.469 -3.887 -2.013 1.00 92.69 100 GLY A N 1
ATOM 783 C CA . GLY A 1 100 ? -7.896 -3.571 -1.864 1.00 92.69 100 GLY A CA 1
ATOM 784 C C . GLY A 1 100 ? -8.333 -3.090 -0.481 1.00 92.69 100 GLY A C 1
ATOM 785 O O . GLY A 1 100 ? -9.463 -2.624 -0.355 1.00 92.69 100 GLY A O 1
ATOM 786 N N . ALA A 1 101 ? -7.459 -3.118 0.531 1.00 94.69 101 ALA A N 1
ATOM 787 C CA . ALA A 1 101 ? -7.811 -2.662 1.874 1.00 94.69 101 ALA A CA 1
ATOM 788 C C . ALA A 1 101 ? -8.170 -1.166 1.891 1.00 94.69 101 ALA A C 1
ATOM 790 O O . ALA A 1 101 ? -7.413 -0.328 1.389 1.00 94.69 101 ALA A O 1
ATOM 791 N N . ARG A 1 102 ? -9.312 -0.825 2.504 1.00 95.06 102 ARG A N 1
ATOM 792 C CA . ARG A 1 102 ? -9.796 0.563 2.643 1.00 95.06 102 ARG A CA 1
ATOM 793 C C . ARG A 1 102 ? -9.877 1.063 4.082 1.00 95.06 102 ARG A C 1
ATOM 795 O O . ARG A 1 102 ? -10.025 2.267 4.272 1.00 95.06 102 ARG A O 1
ATOM 802 N N . SER A 1 103 ? -9.735 0.174 5.066 1.00 94.88 103 SER A N 1
ATOM 803 C CA . SER A 1 103 ? -9.756 0.498 6.493 1.00 94.88 103 SER A CA 1
ATOM 804 C C . SER A 1 103 ? -8.570 -0.143 7.219 1.00 94.88 103 SER A C 1
ATOM 806 O O . SER A 1 103 ? -8.416 -1.366 7.199 1.00 94.88 103 SER A O 1
ATOM 808 N N . LEU A 1 104 ? -7.713 0.674 7.843 1.00 95.56 104 LEU A N 1
ATOM 809 C CA . LEU A 1 104 ? -6.506 0.229 8.550 1.00 95.56 104 LEU A CA 1
ATOM 810 C C . LEU A 1 104 ? -6.464 0.703 10.012 1.00 95.56 104 LEU A C 1
ATOM 812 O O . LEU A 1 104 ? -6.683 1.874 10.310 1.00 95.56 104 LEU A O 1
ATOM 816 N N . ILE A 1 105 ? -6.044 -0.172 10.923 1.00 94.94 105 ILE A N 1
ATOM 817 C CA . ILE A 1 105 ? -5.677 0.169 12.301 1.00 94.94 105 ILE A CA 1
ATOM 818 C C . ILE A 1 105 ? -4.167 -0.031 12.457 1.00 94.94 105 ILE A C 1
ATOM 820 O O . ILE A 1 105 ? -3.667 -1.152 12.538 1.00 94.94 105 ILE A O 1
ATOM 824 N N . LEU A 1 106 ? -3.423 1.070 12.507 1.00 95.25 106 LEU A N 1
ATOM 825 C CA . LEU A 1 106 ? -1.969 1.098 12.653 1.00 95.25 106 LEU A CA 1
ATOM 826 C C . LEU A 1 106 ? -1.593 1.181 14.136 1.00 95.25 106 LEU A C 1
ATOM 828 O O . LEU A 1 106 ? -1.484 2.264 14.716 1.00 95.25 106 LEU A O 1
ATOM 832 N N . LEU A 1 107 ? -1.384 0.028 14.764 1.00 94.19 107 LEU A N 1
ATOM 833 C CA . LEU A 1 107 ? -0.998 -0.052 16.170 1.00 94.19 107 LEU A CA 1
ATOM 834 C C . LEU A 1 107 ? 0.479 0.264 16.365 1.00 94.19 107 LEU A C 1
ATOM 836 O O . LEU A 1 107 ? 1.352 -0.275 15.685 1.00 94.19 107 LEU A O 1
ATOM 840 N N . SER A 1 108 ? 0.778 1.101 17.352 1.00 91.81 108 SER A N 1
ATOM 841 C CA . SER A 1 108 ? 2.152 1.398 17.753 1.00 91.81 108 SER A CA 1
ATOM 842 C C . SER A 1 108 ? 2.210 1.849 19.204 1.00 91.81 108 SER A C 1
ATOM 844 O O . SER A 1 108 ? 1.375 2.627 19.653 1.00 91.81 108 SER A O 1
ATOM 846 N N . ARG A 1 109 ? 3.259 1.446 19.926 1.00 91.00 109 ARG A N 1
ATOM 847 C CA . ARG A 1 109 ? 3.511 1.907 21.302 1.00 91.00 109 ARG A CA 1
ATOM 848 C C . ARG A 1 109 ? 3.882 3.386 21.373 1.00 91.00 109 ARG A C 1
ATOM 850 O O . ARG A 1 109 ? 3.570 4.040 22.363 1.00 91.00 109 ARG A O 1
ATOM 857 N N . SER A 1 110 ? 4.520 3.923 20.335 1.00 88.12 110 SER A N 1
ATOM 858 C CA . SER A 1 110 ? 5.012 5.311 20.305 1.00 88.12 110 SER A CA 1
ATOM 859 C C . SER A 1 110 ? 4.124 6.244 19.478 1.00 88.12 110 SER A C 1
ATOM 861 O O . SER A 1 110 ? 4.271 7.461 19.553 1.00 88.12 110 SER A O 1
ATOM 863 N N . GLY A 1 111 ? 3.183 5.690 18.706 1.00 87.00 111 GLY A N 1
ATOM 864 C CA . GLY A 1 111 ? 2.401 6.453 17.733 1.00 87.00 111 GLY A CA 1
ATOM 865 C C . GLY A 1 111 ? 3.263 7.006 16.583 1.00 87.00 111 GLY A C 1
ATOM 866 O O . GLY A 1 111 ? 4.403 6.567 16.408 1.00 87.00 111 GLY A O 1
ATOM 867 N N . PRO A 1 112 ? 2.727 7.943 15.779 1.00 89.00 112 PRO A N 1
ATOM 868 C CA . PRO A 1 112 ? 3.431 8.492 14.617 1.00 89.00 112 PRO A CA 1
ATOM 869 C C . PRO A 1 112 ? 4.326 9.704 14.931 1.00 89.00 112 PRO A C 1
ATOM 871 O O . PRO A 1 112 ? 5.216 9.999 14.142 1.00 89.00 112 PRO A O 1
ATOM 874 N N . LYS A 1 113 ? 4.116 10.405 16.062 1.00 82.69 113 LYS A N 1
ATOM 875 C CA . LYS A 1 113 ? 4.705 11.738 16.334 1.00 82.69 113 LYS A CA 1
ATOM 876 C C . LYS A 1 113 ? 6.231 11.793 16.217 1.00 82.69 113 LYS A C 1
ATOM 878 O O . LYS A 1 113 ? 6.758 12.776 15.718 1.00 82.69 113 LYS A O 1
ATOM 883 N N . ASN A 1 114 ? 6.926 10.739 16.638 1.00 81.81 114 ASN A N 1
ATOM 884 C CA . ASN A 1 114 ? 8.391 10.725 16.693 1.00 81.81 114 ASN A CA 1
ATOM 885 C C . ASN A 1 114 ? 9.025 10.033 15.472 1.00 81.81 114 ASN A C 1
ATOM 887 O O . ASN A 1 114 ? 10.199 9.678 15.511 1.00 81.81 114 ASN A O 1
ATOM 891 N N . ASN A 1 115 ? 8.254 9.768 14.412 1.00 87.69 115 ASN A N 1
ATOM 892 C CA . ASN A 1 115 ? 8.726 9.048 13.233 1.00 87.69 115 ASN A CA 1
ATOM 893 C C . ASN A 1 115 ? 8.288 9.775 11.949 1.00 87.69 115 ASN A C 1
ATOM 895 O O . ASN A 1 115 ? 7.143 9.611 11.525 1.00 87.69 115 ASN A O 1
ATOM 899 N N . PRO A 1 116 ? 9.189 10.518 11.280 1.00 92.25 116 PRO A N 1
ATOM 900 C CA . PRO A 1 116 ? 8.871 11.223 10.036 1.00 92.25 116 PRO A CA 1
ATOM 901 C C . PRO A 1 116 ? 8.284 10.301 8.959 1.00 92.25 116 PRO A C 1
ATOM 903 O O . PRO A 1 116 ? 7.306 10.640 8.301 1.00 92.25 116 PRO A O 1
ATOM 906 N N . ASN A 1 117 ? 8.797 9.072 8.849 1.00 93.06 117 ASN A N 1
ATOM 907 C CA . ASN A 1 117 ? 8.292 8.095 7.884 1.00 93.06 117 ASN A CA 1
ATOM 908 C C . ASN A 1 117 ? 6.875 7.599 8.216 1.00 93.06 117 ASN A C 1
ATOM 910 O O . ASN A 1 117 ? 6.174 7.103 7.333 1.00 93.06 117 ASN A O 1
ATOM 914 N N . ALA A 1 118 ? 6.459 7.678 9.483 1.00 93.62 118 ALA A N 1
ATOM 915 C CA . ALA A 1 118 ? 5.080 7.405 9.868 1.00 93.62 118 ALA A CA 1
ATOM 916 C C . ALA A 1 118 ? 4.151 8.507 9.357 1.00 93.62 118 ALA A C 1
ATOM 918 O O . ALA A 1 118 ? 3.096 8.185 8.826 1.00 93.62 118 ALA A O 1
ATOM 919 N N . VAL A 1 119 ? 4.558 9.776 9.465 1.00 94.38 119 VAL A N 1
ATOM 920 C CA . VAL A 1 119 ? 3.792 10.921 8.948 1.00 94.38 119 VAL A CA 1
ATOM 921 C C . VAL A 1 119 ? 3.600 10.800 7.437 1.00 94.38 119 VAL A C 1
ATOM 923 O O . VAL A 1 119 ? 2.462 10.834 6.981 1.00 94.38 119 VAL A O 1
ATOM 926 N N . VAL A 1 120 ? 4.672 10.500 6.693 1.00 95.75 120 VAL A N 1
ATOM 927 C CA . VAL A 1 120 ? 4.608 10.262 5.238 1.00 95.75 120 VAL A CA 1
ATOM 928 C C . VAL A 1 120 ? 3.582 9.181 4.886 1.00 95.75 120 VAL A C 1
ATOM 930 O O . VAL A 1 120 ? 2.748 9.383 4.009 1.00 95.75 120 VAL A O 1
ATOM 933 N N . LEU A 1 121 ? 3.582 8.049 5.603 1.00 96.38 121 LEU A N 1
ATOM 934 C CA . LEU A 1 121 ? 2.577 7.006 5.379 1.00 96.38 121 LEU A CA 1
ATOM 935 C C . LEU A 1 121 ? 1.151 7.519 5.638 1.00 96.38 121 LEU A C 1
ATOM 937 O O . LEU A 1 121 ? 0.249 7.206 4.870 1.00 96.38 121 LEU A O 1
ATOM 941 N N . LEU A 1 122 ? 0.921 8.267 6.718 1.00 96.25 122 LEU A N 1
ATOM 942 C CA . LEU A 1 122 ? -0.416 8.777 7.036 1.00 96.25 122 LEU A CA 1
ATOM 943 C C . LEU A 1 122 ? -0.922 9.759 5.973 1.00 96.25 122 LEU A C 1
ATOM 945 O O . LEU A 1 122 ? -2.104 9.722 5.633 1.00 96.25 122 LEU A O 1
ATOM 949 N N . ASP A 1 123 ? -0.039 10.590 5.423 1.00 96.62 123 ASP A N 1
ATOM 950 C CA . ASP A 1 123 ? -0.387 11.518 4.347 1.00 96.62 123 ASP A CA 1
ATOM 951 C C . ASP A 1 123 ? -0.667 10.781 3.030 1.00 96.62 123 ASP A C 1
ATOM 953 O O . ASP A 1 123 ? -1.662 11.082 2.372 1.00 96.62 123 ASP A O 1
ATOM 957 N N . GLU A 1 124 ? 0.111 9.747 2.687 1.00 96.69 124 GLU A N 1
ATOM 958 C CA . GLU A 1 124 ? -0.184 8.860 1.549 1.00 96.69 124 GLU A CA 1
ATOM 959 C C . GLU A 1 124 ? -1.559 8.185 1.692 1.00 96.69 124 GLU A C 1
ATOM 961 O O . GLU A 1 124 ? -2.340 8.129 0.739 1.00 96.69 124 GL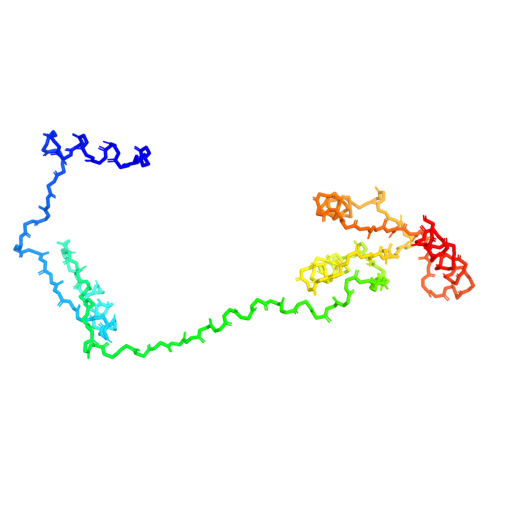U A O 1
ATOM 966 N N . LEU A 1 125 ? -1.872 7.663 2.884 1.00 96.62 125 LEU A N 1
ATOM 967 C CA . LEU A 1 125 ? -3.163 7.030 3.161 1.00 96.62 125 LEU A CA 1
ATOM 968 C C . LEU A 1 125 ? -4.310 8.041 3.054 1.00 96.62 125 LEU A C 1
ATOM 970 O O . LEU A 1 125 ? -5.342 7.722 2.462 1.00 96.62 125 LEU A O 1
ATOM 974 N N . ARG A 1 126 ? -4.116 9.265 3.562 1.00 96.50 126 ARG A N 1
ATOM 975 C CA . ARG A 1 126 ? -5.097 10.354 3.461 1.00 96.50 126 ARG A CA 1
ATOM 976 C C . ARG A 1 126 ? -5.326 10.775 2.008 1.00 96.50 126 ARG A C 1
ATOM 978 O O . ARG A 1 126 ? -6.476 10.874 1.594 1.00 96.50 126 ARG A O 1
ATOM 985 N N . ALA A 1 127 ? -4.261 10.952 1.225 1.00 96.38 127 ALA A N 1
ATOM 986 C CA . ALA A 1 127 ? -4.342 11.297 -0.197 1.00 96.38 127 ALA A CA 1
ATOM 987 C C . ALA A 1 127 ? -5.098 10.235 -1.013 1.00 96.38 127 ALA A C 1
ATOM 989 O O . ALA A 1 127 ? -5.792 10.554 -1.973 1.00 96.38 127 ALA A O 1
ATOM 990 N N . ARG A 1 128 ? -5.007 8.966 -0.599 1.00 94.94 128 ARG A N 1
ATOM 991 C CA . ARG A 1 128 ? -5.718 7.833 -1.209 1.00 94.94 128 ARG A CA 1
ATOM 992 C C . ARG A 1 128 ? -7.099 7.567 -0.598 1.00 94.94 128 ARG A C 1
ATOM 994 O O . ARG A 1 128 ? -7.687 6.529 -0.902 1.00 94.94 128 ARG A O 1
ATOM 1001 N N . GLN A 1 129 ? -7.588 8.463 0.265 1.00 95.56 129 GLN A N 1
ATOM 1002 C CA . GLN A 1 129 ? -8.882 8.371 0.954 1.00 95.56 129 GLN A CA 1
ATOM 1003 C C . GLN A 1 129 ? -9.075 7.048 1.719 1.00 95.56 129 GLN A C 1
ATOM 1005 O O . GLN A 1 129 ? -10.180 6.516 1.818 1.00 95.56 129 GLN A O 1
ATOM 1010 N N . ILE A 1 130 ? -7.989 6.490 2.257 1.00 95.88 130 ILE A N 1
ATOM 1011 C CA . ILE A 1 130 ? -8.035 5.281 3.080 1.00 95.88 130 ILE A CA 1
ATOM 1012 C C . ILE A 1 130 ? -8.455 5.673 4.490 1.00 95.88 130 ILE A C 1
ATOM 1014 O O . ILE A 1 130 ? -7.854 6.562 5.095 1.00 95.88 130 ILE A O 1
ATOM 1018 N N . LYS A 1 131 ? -9.464 4.990 5.037 1.00 94.88 131 LYS A N 1
ATOM 1019 C CA . LYS A 1 131 ? -9.833 5.141 6.444 1.00 94.88 131 LYS A CA 1
ATOM 1020 C C . LYS A 1 131 ? -8.710 4.541 7.280 1.00 94.88 131 LYS A C 1
ATOM 1022 O O . LYS A 1 131 ? -8.321 3.392 7.076 1.00 94.88 131 LYS A O 1
ATOM 1027 N N . PHE A 1 132 ? -8.163 5.306 8.213 1.00 94.31 132 PHE A N 1
ATOM 1028 C CA . PHE A 1 132 ? -7.148 4.780 9.109 1.00 94.31 132 PHE A CA 1
ATOM 1029 C C . PHE A 1 132 ? -7.285 5.323 10.518 1.00 94.31 132 PHE A C 1
ATOM 1031 O O . PHE A 1 132 ? -7.765 6.430 10.753 1.00 94.31 132 PHE A O 1
ATOM 1038 N N . GLN A 1 133 ? -6.787 4.534 11.457 1.00 92.94 133 GLN A N 1
ATOM 1039 C CA . GLN A 1 133 ? -6.664 4.900 12.854 1.00 92.94 133 GLN A CA 1
ATOM 1040 C C . GLN A 1 133 ? -5.302 4.460 13.362 1.00 92.94 133 GLN A C 1
ATOM 1042 O O . GLN A 1 133 ? -4.705 3.506 12.868 1.00 92.94 133 GLN A O 1
ATOM 1047 N N . ASN A 1 134 ? -4.800 5.152 14.370 1.00 92.94 134 ASN A N 1
ATOM 1048 C CA . ASN A 1 134 ? -3.445 4.970 14.868 1.00 92.94 134 ASN A CA 1
ATOM 1049 C C . ASN A 1 134 ? -3.394 4.948 16.403 1.00 92.94 134 ASN A C 1
ATOM 1051 O O . ASN A 1 134 ? -2.727 5.790 17.016 1.00 92.94 134 ASN A O 1
ATOM 1055 N N . PRO A 1 135 ? -4.109 4.012 17.056 1.00 91.88 135 PRO A N 1
ATOM 1056 C CA . PRO A 1 135 ? -4.140 3.944 18.507 1.00 91.88 135 PRO A CA 1
ATOM 1057 C C . PRO A 1 135 ? -2.744 3.677 19.074 1.00 91.88 135 PRO A C 1
ATOM 1059 O O . PRO A 1 135 ? -2.033 2.756 18.663 1.00 91.88 135 PRO A O 1
ATOM 1062 N N . ARG A 1 136 ? -2.377 4.470 20.086 1.00 91.94 136 ARG A N 1
ATOM 1063 C CA . ARG A 1 136 ? -1.189 4.210 20.893 1.00 91.94 136 ARG A CA 1
ATOM 1064 C C . ARG A 1 136 ? -1.490 3.070 21.865 1.00 91.94 136 ARG A C 1
ATOM 1066 O O . ARG A 1 136 ? -2.135 3.295 22.887 1.00 91.94 136 ARG A O 1
ATOM 1073 N N . CYS A 1 137 ? -1.084 1.852 21.525 1.00 90.69 137 CYS A N 1
ATOM 1074 C CA . CYS A 1 137 ? -1.341 0.665 22.338 1.00 90.69 137 CYS A CA 1
ATOM 1075 C C . CYS A 1 137 ? -0.228 -0.369 22.149 1.00 90.69 137 CYS A C 1
ATOM 1077 O O . CYS A 1 137 ? 0.362 -0.485 21.073 1.00 90.69 137 CYS A O 1
ATOM 1079 N N . ASP A 1 138 ? 0.057 -1.104 23.219 1.00 88.38 138 ASP A N 1
ATOM 1080 C CA . ASP A 1 138 ? 0.888 -2.300 23.179 1.00 88.38 138 ASP A CA 1
ATOM 1081 C C . ASP A 1 138 ? 0.004 -3.498 22.819 1.00 88.38 138 ASP A C 1
ATOM 1083 O O . ASP A 1 138 ? -1.053 -3.679 23.421 1.00 88.38 138 ASP A O 1
ATOM 1087 N N . ALA A 1 139 ? 0.418 -4.294 21.835 1.00 88.12 139 ALA A N 1
ATOM 1088 C CA . ALA A 1 139 ? -0.331 -5.471 21.401 1.00 88.12 139 ALA A CA 1
ATOM 1089 C C . ALA A 1 139 ? -0.335 -6.591 22.456 1.00 88.12 139 ALA A C 1
ATOM 1091 O O . ALA A 1 139 ? -1.214 -7.446 22.431 1.00 88.12 139 ALA A O 1
ATOM 1092 N N . THR A 1 140 ? 0.614 -6.575 23.397 1.00 89.94 140 THR A N 1
ATOM 1093 C CA . THR A 1 140 ? 0.687 -7.555 24.493 1.00 89.94 140 THR A CA 1
ATOM 1094 C C . THR A 1 140 ? -0.332 -7.280 25.603 1.00 89.94 140 THR A C 1
ATOM 1096 O O . THR A 1 140 ? -0.694 -8.190 26.346 1.00 89.94 140 THR A O 1
ATOM 1099 N N . ASN A 1 141 ? -0.856 -6.052 25.705 1.00 91.06 141 ASN A N 1
ATOM 1100 C CA . ASN A 1 141 ? -1.891 -5.712 26.677 1.00 91.06 141 ASN A CA 1
ATOM 1101 C C . ASN A 1 141 ? -3.283 -5.984 26.088 1.00 91.06 141 ASN A C 1
ATOM 1103 O O . ASN A 1 141 ? -3.877 -5.130 25.424 1.00 91.06 141 ASN A O 1
ATOM 1107 N N . ARG A 1 142 ? -3.798 -7.188 26.352 1.00 90.38 142 ARG A N 1
ATOM 1108 C CA . ARG A 1 142 ? -5.072 -7.682 25.815 1.00 90.38 142 ARG A CA 1
ATOM 1109 C C . ARG A 1 142 ? -6.254 -6.760 26.120 1.00 90.38 142 ARG A C 1
ATOM 1111 O O . ARG A 1 142 ? -7.018 -6.446 25.214 1.00 90.38 142 ARG A O 1
ATOM 1118 N N . GLU A 1 143 ? -6.406 -6.316 27.364 1.00 90.88 143 GLU A N 1
ATOM 1119 C CA . GLU A 1 143 ? -7.545 -5.485 27.779 1.00 90.88 143 GLU A CA 1
ATOM 1120 C C . GLU A 1 143 ? -7.548 -4.128 27.075 1.00 90.88 143 GLU A C 1
ATOM 1122 O O . GLU A 1 143 ? -8.558 -3.724 26.494 1.00 90.88 143 GLU A O 1
ATOM 1127 N N . LYS A 1 144 ? -6.396 -3.444 27.047 1.00 88.19 144 LYS A N 1
ATOM 1128 C CA . LYS A 1 144 ? -6.263 -2.163 26.340 1.00 88.19 144 LYS A CA 1
ATOM 1129 C C . LYS A 1 144 ? -6.490 -2.330 24.844 1.00 88.19 144 LYS A C 1
ATOM 1131 O O . LYS A 1 144 ? -7.124 -1.472 24.232 1.00 88.19 144 LYS A O 1
ATOM 1136 N N . LEU A 1 145 ? -5.998 -3.419 24.258 1.00 89.12 145 LEU A N 1
ATOM 1137 C CA . LEU A 1 145 ? -6.202 -3.713 22.846 1.00 89.12 145 LEU A CA 1
ATOM 1138 C C . LEU A 1 145 ? -7.691 -3.904 22.530 1.00 89.12 145 LEU A C 1
ATOM 1140 O O . LEU A 1 145 ? -8.195 -3.252 21.618 1.00 89.12 145 LEU A O 1
ATOM 1144 N N . LEU A 1 146 ? -8.402 -4.722 23.310 1.00 88.56 146 LEU A N 1
ATOM 1145 C CA . LEU A 1 146 ? -9.839 -4.951 23.143 1.00 88.56 146 LEU A CA 1
ATOM 1146 C C . LEU A 1 146 ? -10.638 -3.656 23.287 1.00 88.56 146 LEU A C 1
ATOM 1148 O O . LEU A 1 146 ? -11.451 -3.346 22.420 1.00 88.56 146 LEU A O 1
ATOM 1152 N N . GLN A 1 147 ? -10.352 -2.852 24.313 1.00 87.75 147 GLN A N 1
ATOM 1153 C CA . GLN A 1 147 ? -11.006 -1.557 24.506 1.00 87.75 147 GLN A CA 1
ATOM 1154 C C . GLN A 1 147 ? -10.791 -0.628 23.301 1.00 87.75 147 GLN A C 1
ATOM 1156 O O . GLN A 1 147 ? -11.715 0.061 22.860 1.00 87.75 147 GLN A O 1
ATOM 1161 N N . LYS A 1 148 ? -9.568 -0.593 22.755 1.00 86.62 148 LYS A N 1
ATOM 1162 C CA . LYS A 1 148 ? -9.247 0.237 21.590 1.00 86.62 148 LYS A CA 1
ATOM 1163 C C . LYS A 1 148 ? -9.903 -0.287 20.321 1.00 86.62 148 LYS A C 1
ATOM 1165 O O . LYS A 1 148 ? -10.397 0.535 19.571 1.00 86.62 148 LYS A O 1
ATOM 1170 N N . ILE A 1 149 ? -9.947 -1.594 20.083 1.00 85.56 149 ILE A N 1
ATOM 1171 C CA . ILE A 1 149 ? -10.614 -2.157 18.900 1.00 85.56 149 ILE A CA 1
ATOM 1172 C C . ILE A 1 149 ? -12.131 -1.941 18.985 1.00 85.56 149 ILE A C 1
ATOM 1174 O O . ILE A 1 149 ? -12.722 -1.458 18.024 1.00 85.56 149 ILE A O 1
ATOM 1178 N N . ALA A 1 150 ? -12.750 -2.209 20.137 1.00 83.06 150 ALA A N 1
ATOM 1179 C CA . ALA A 1 150 ? -14.195 -2.069 20.328 1.00 83.06 150 ALA A CA 1
ATOM 1180 C C . ALA A 1 150 ? -14.674 -0.626 20.106 1.00 83.06 150 ALA A C 1
ATOM 1182 O O . ALA A 1 150 ? -15.613 -0.389 19.349 1.00 83.06 150 ALA A O 1
ATOM 1183 N N . ARG A 1 151 ? -13.969 0.362 20.682 1.00 76.31 151 ARG A N 1
ATOM 1184 C CA . ARG A 1 151 ? -14.269 1.788 20.456 1.00 76.31 151 ARG A CA 1
ATOM 1185 C C . ARG A 1 151 ? -14.211 2.170 18.976 1.00 76.31 151 ARG A C 1
ATOM 1187 O O . ARG A 1 151 ? -14.909 3.076 18.543 1.00 76.31 151 ARG A O 1
ATOM 1194 N N . GLN A 1 152 ? -13.346 1.509 18.220 1.00 72.44 152 GLN A N 1
ATOM 1195 C CA . GLN A 1 152 ? -13.075 1.844 16.831 1.00 72.44 152 GLN A CA 1
ATOM 1196 C C . GLN A 1 152 ? -14.002 1.142 15.843 1.00 72.44 152 GLN A C 1
ATOM 1198 O O . GLN A 1 152 ? -14.251 1.688 14.773 1.00 72.44 152 GLN A O 1
ATOM 1203 N N . GLN A 1 153 ? -14.532 -0.028 16.204 1.00 66.81 153 GLN A N 1
ATOM 1204 C CA . GLN A 1 153 ? -15.636 -0.653 15.480 1.00 66.81 153 GLN A CA 1
ATOM 1205 C C . GLN A 1 153 ? -16.926 0.158 15.644 1.00 66.81 153 GLN A C 1
ATOM 1207 O O . GLN A 1 153 ? -17.620 0.360 14.658 1.00 66.81 153 GLN A O 1
ATOM 1212 N N . ALA A 1 154 ? -17.206 0.695 16.838 1.00 62.19 154 ALA A N 1
ATOM 1213 C CA . ALA A 1 154 ? -18.397 1.518 17.078 1.00 62.19 154 ALA A CA 1
ATOM 1214 C C . ALA A 1 154 ? -18.458 2.769 16.176 1.00 62.19 154 ALA A C 1
ATOM 1216 O O . ALA A 1 154 ? -19.494 3.050 15.593 1.00 62.19 154 ALA A O 1
ATOM 1217 N N . LEU A 1 155 ? -17.324 3.451 15.971 1.00 59.62 155 LEU A N 1
ATOM 1218 C CA . LEU A 1 155 ? -17.219 4.632 15.094 1.00 59.62 155 LEU A CA 1
ATOM 1219 C C . LEU A 1 155 ? -17.286 4.312 13.588 1.00 59.62 155 LEU A C 1
ATOM 1221 O O . LEU A 1 155 ? -17.282 5.226 12.771 1.00 59.62 155 LEU A O 1
ATOM 1225 N N . ALA A 1 156 ? -17.252 3.033 13.203 1.00 55.72 156 ALA A N 1
ATOM 1226 C CA . ALA A 1 156 ? -17.344 2.609 11.806 1.00 55.72 156 ALA A CA 1
ATOM 1227 C C . ALA A 1 156 ? -18.784 2.266 11.373 1.00 55.72 156 ALA A C 1
ATOM 1229 O O . ALA A 1 156 ? -19.000 2.066 10.177 1.00 55.72 156 ALA A O 1
ATOM 1230 N N . TYR A 1 157 ? -19.729 2.193 12.322 1.00 49.62 157 TYR A N 1
ATOM 1231 C CA . TYR A 1 157 ? -21.150 1.877 12.111 1.00 49.62 157 TYR A CA 1
ATOM 1232 C C . TYR A 1 157 ? -22.097 3.075 12.341 1.00 49.62 157 TYR A C 1
ATOM 1234 O O . TYR A 1 157 ? -23.313 2.894 12.311 1.00 49.62 157 TYR A O 1
ATOM 1242 N N . GLU A 1 158 ? -21.549 4.276 12.541 1.00 40.62 158 GLU A N 1
ATOM 1243 C CA . GLU A 1 158 ? -22.255 5.570 12.497 1.00 40.62 158 GLU A CA 1
ATOM 1244 C C . GLU A 1 158 ? -21.950 6.285 11.173 1.00 40.62 158 GLU A C 1
ATOM 1246 O O . GLU A 1 158 ? -22.880 6.911 10.616 1.00 40.62 158 GLU A O 1
#

Foldseek 3Di:
DPPVVVVVVVCVVVVVDDDDDPPQEDEDEPQPVVVVVVVVVVDPDDGHYHYDYDPPGDHDDPPPPPPQLPLPDDQLDAEEQAQCQDPVNLVVVVVNVSSRHQHYEYEDQVWCPVPPSSVVSVVVSVVVNRHYHYDNDDPVPPVVVVVVVVVVVVVVVD

Secondary structure (DSSP, 8-state):
--HHHHHHHHHHHTTSS-PPPGGGEEEEEGGGHHHHHHHHHH-SS--EEEEE--TT----------------S-TT-EEEEETTTSHHHHHHHHHHHHTT--EEEEEBSS-STT-HHHHHHHHHHHHTT-EEE--B--TT-HHHHHHHHHHHHHTT--